Protein AF-A0A024XB87-F1 (afdb_monomer_lite)

Structure (mmCIF, N/CA/C/O backbone):
data_AF-A0A024XB87-F1
#
_entry.id   AF-A0A024XB87-F1
#
loop_
_atom_site.group_PDB
_atom_site.id
_atom_site.type_symbol
_atom_site.label_atom_id
_atom_site.label_alt_id
_atom_site.label_comp_id
_atom_site.label_asym_id
_atom_site.label_entity_id
_atom_site.label_seq_id
_atom_site.pdbx_PDB_ins_code
_atom_site.Cartn_x
_atom_site.Cartn_y
_atom_site.Cartn_z
_atom_site.occupancy
_atom_site.B_iso_or_equiv
_atom_site.auth_seq_id
_atom_site.auth_comp_id
_atom_site.auth_asym_id
_atom_site.auth_atom_id
_atom_site.pdbx_PDB_model_num
ATOM 1 N N . ILE A 1 1 ? 24.722 26.822 -53.508 1.00 50.50 1 ILE A N 1
ATOM 2 C CA . ILE A 1 1 ? 24.633 26.605 -52.036 1.00 50.50 1 ILE A CA 1
ATOM 3 C C . ILE A 1 1 ? 24.027 25.209 -51.829 1.00 50.50 1 ILE A C 1
ATOM 5 O O . ILE A 1 1 ? 23.277 24.810 -52.700 1.00 50.50 1 ILE A O 1
ATOM 9 N N . CYS A 1 2 ? 24.392 24.429 -50.802 1.00 54.72 2 CYS A N 1
ATOM 10 C CA . CYS A 1 2 ? 23.925 23.035 -50.563 1.00 54.72 2 CYS A CA 1
ATOM 11 C C . CYS A 1 2 ? 24.655 21.836 -51.228 1.00 54.72 2 CYS A C 1
ATOM 13 O O . CYS A 1 2 ? 24.043 20.817 -51.512 1.00 54.72 2 CYS A O 1
ATOM 15 N N . ARG A 1 3 ? 25.990 21.852 -51.367 1.00 55.09 3 ARG A N 1
ATOM 16 C CA . ARG A 1 3 ? 26.780 20.585 -51.438 1.00 55.09 3 ARG A CA 1
ATOM 17 C C . ARG A 1 3 ? 27.713 20.378 -50.239 1.00 55.09 3 ARG A C 1
ATOM 19 O O . ARG A 1 3 ? 27.905 19.248 -49.800 1.00 55.09 3 ARG A O 1
ATOM 26 N N . ARG A 1 4 ? 28.248 21.459 -49.656 1.00 57.03 4 ARG A N 1
ATOM 27 C CA . ARG A 1 4 ? 29.105 21.405 -48.453 1.00 57.03 4 ARG A CA 1
ATOM 28 C C . ARG A 1 4 ? 28.326 21.103 -47.164 1.00 57.03 4 ARG A C 1
ATOM 30 O O . ARG A 1 4 ? 28.778 20.255 -46.407 1.00 57.03 4 ARG A O 1
ATOM 37 N N . CYS A 1 5 ? 27.148 21.702 -46.955 1.00 58.06 5 CYS A N 1
ATOM 38 C CA . CYS A 1 5 ? 26.299 21.408 -45.787 1.00 58.06 5 CYS A CA 1
ATOM 39 C C . CYS A 1 5 ? 25.814 19.951 -45.780 1.00 58.06 5 CYS A C 1
ATOM 41 O O . CYS A 1 5 ? 25.957 19.272 -44.771 1.00 58.06 5 CYS A O 1
ATOM 43 N N . PHE A 1 6 ? 25.352 19.436 -46.927 1.00 58.38 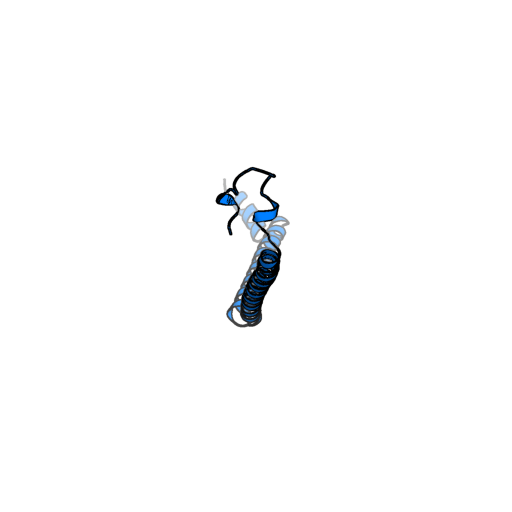6 PHE A N 1
ATOM 44 C CA . PHE A 1 6 ? 24.962 18.029 -47.066 1.00 58.38 6 PHE A CA 1
ATOM 45 C C . PHE A 1 6 ? 26.136 17.068 -46.847 1.00 58.38 6 PHE A C 1
ATOM 47 O O . PHE A 1 6 ? 25.956 16.049 -46.194 1.00 58.38 6 PHE A O 1
ATOM 54 N N . ARG A 1 7 ? 27.351 17.406 -47.309 1.00 59.38 7 ARG A N 1
ATOM 55 C CA . ARG A 1 7 ? 28.566 16.626 -47.012 1.00 59.38 7 ARG A CA 1
ATOM 56 C C . ARG A 1 7 ? 28.949 16.653 -45.528 1.00 59.38 7 ARG A C 1
ATOM 58 O O . ARG A 1 7 ? 29.367 15.623 -45.017 1.00 59.38 7 ARG A O 1
ATOM 65 N N . GLY A 1 8 ? 28.805 17.789 -44.841 1.00 60.22 8 GLY A N 1
ATOM 66 C CA . GLY A 1 8 ? 29.046 17.902 -43.396 1.00 60.22 8 GLY A CA 1
ATOM 67 C C . GLY A 1 8 ? 28.045 17.093 -42.567 1.00 60.22 8 GLY A C 1
ATOM 68 O O . GLY A 1 8 ? 28.449 16.342 -41.683 1.00 60.22 8 GLY A O 1
ATOM 69 N N . LEU A 1 9 ? 26.759 17.160 -42.927 1.00 61.59 9 LEU A N 1
ATOM 70 C CA . LEU A 1 9 ? 25.693 16.366 -42.312 1.00 61.59 9 LEU A CA 1
ATOM 71 C C . LEU A 1 9 ? 25.905 14.859 -42.551 1.00 61.59 9 LEU A C 1
ATOM 73 O O . LEU A 1 9 ? 25.876 14.076 -41.608 1.00 61.59 9 LEU A O 1
ATOM 77 N N . PHE A 1 10 ? 26.226 14.453 -43.786 1.00 60.94 10 PHE A N 1
ATOM 78 C CA . PHE A 1 10 ? 26.561 13.059 -44.111 1.00 60.94 10 PHE A CA 1
ATOM 79 C C . PHE A 1 10 ? 27.798 12.561 -43.360 1.00 60.94 10 PHE A C 1
ATOM 81 O O . PHE A 1 10 ? 27.821 11.417 -42.917 1.00 60.94 10 PHE A O 1
ATOM 88 N N . LYS A 1 11 ? 28.823 13.406 -43.185 1.00 60.47 11 LYS A N 1
ATOM 89 C CA . LYS A 1 11 ? 30.025 13.050 -42.418 1.00 60.47 11 LYS A CA 1
ATOM 90 C C . LYS A 1 11 ? 29.729 12.928 -40.919 1.00 60.47 11 LYS A C 1
ATOM 92 O O . LYS A 1 11 ? 30.360 12.114 -40.266 1.00 60.47 11 LYS A O 1
ATOM 97 N N . SER A 1 12 ? 28.747 13.675 -40.409 1.00 62.09 12 SER A N 1
ATOM 98 C CA . SER A 1 12 ? 28.260 13.582 -39.027 1.00 62.09 12 SER A CA 1
ATOM 99 C C . SER A 1 12 ? 27.328 12.389 -38.768 1.00 62.09 12 SER A C 1
ATOM 101 O O . SER A 1 12 ? 27.190 11.978 -37.622 1.00 62.09 12 SER A O 1
ATOM 103 N N . ILE A 1 13 ? 26.656 11.868 -39.800 1.00 67.44 13 ILE A N 1
ATOM 104 C CA . ILE A 1 13 ? 25.705 10.743 -39.700 1.00 67.44 13 ILE A CA 1
ATOM 105 C C . ILE A 1 13 ? 26.352 9.405 -40.090 1.00 67.44 13 ILE A C 1
ATOM 107 O O . ILE A 1 13 ? 25.907 8.361 -39.635 1.00 67.44 13 ILE A O 1
ATOM 111 N N . LYS A 1 14 ? 27.386 9.410 -40.940 1.00 66.38 14 LYS A N 1
ATOM 112 C CA . LYS A 1 14 ? 27.982 8.184 -41.502 1.00 66.38 14 LYS A CA 1
ATOM 113 C C . LYS A 1 14 ? 29.509 8.114 -41.387 1.00 66.38 14 LYS A C 1
ATOM 115 O O . LYS A 1 14 ? 30.085 7.067 -41.661 1.00 66.38 14 LYS A O 1
ATOM 120 N N . GLY A 1 15 ? 30.178 9.209 -41.023 1.00 73.19 15 GLY A N 1
ATOM 121 C CA . GLY A 1 15 ? 31.627 9.244 -40.808 1.00 73.19 15 GLY A CA 1
ATOM 122 C C . GLY A 1 15 ? 31.992 9.169 -39.320 1.00 73.19 15 GLY A C 1
ATOM 123 O O . GLY A 1 15 ? 31.188 9.569 -38.481 1.00 73.19 15 GLY A O 1
ATOM 124 N N . PRO A 1 16 ? 33.203 8.697 -38.968 1.00 74.31 16 PRO A N 1
ATOM 125 C CA . PRO A 1 16 ? 33.678 8.736 -37.589 1.00 74.31 16 PRO A CA 1
ATOM 126 C C . PRO A 1 16 ? 33.924 10.194 -37.173 1.00 74.31 16 PRO A C 1
ATOM 128 O O . PRO A 1 16 ? 34.918 10.813 -37.556 1.00 74.31 16 PRO A O 1
ATOM 131 N N . SER A 1 17 ? 32.985 10.762 -36.417 1.00 79.56 17 SER A N 1
ATOM 132 C CA . SER A 1 17 ? 33.057 12.107 -35.841 1.00 79.56 17 SER A CA 1
ATOM 133 C C . SER A 1 17 ? 32.549 12.103 -34.399 1.00 79.56 17 SER A C 1
ATOM 135 O O . SER A 1 17 ? 31.760 11.244 -34.009 1.00 79.56 17 SER A O 1
ATOM 137 N N . ILE A 1 18 ? 32.953 13.102 -33.608 1.00 81.44 18 ILE A N 1
ATOM 138 C CA . ILE A 1 18 ? 32.494 13.275 -32.216 1.00 81.44 18 ILE A CA 1
ATOM 139 C C . ILE A 1 18 ? 30.958 13.330 -32.152 1.00 81.44 18 ILE A C 1
ATOM 141 O O . ILE A 1 18 ? 30.339 12.715 -31.288 1.00 81.44 18 ILE A O 1
ATOM 145 N N . THR A 1 19 ? 30.331 14.004 -33.117 1.00 82.31 19 THR A N 1
ATOM 146 C CA . THR A 1 19 ? 28.872 14.107 -33.234 1.00 82.31 19 THR A CA 1
ATOM 147 C C . THR A 1 19 ? 28.191 12.764 -33.519 1.00 82.31 19 THR A C 1
ATOM 149 O O . THR A 1 19 ? 27.122 12.509 -32.970 1.00 82.31 19 THR A O 1
ATOM 152 N N . HIS A 1 20 ? 28.812 11.882 -34.310 1.00 81.19 20 HIS A N 1
ATOM 153 C CA . HIS A 1 20 ? 28.308 10.530 -34.555 1.00 81.19 20 HIS A CA 1
ATOM 154 C C . HIS A 1 20 ? 28.345 9.678 -33.278 1.00 81.19 20 HIS A C 1
ATOM 156 O O . HIS A 1 20 ? 27.387 8.968 -32.986 1.00 81.19 20 HIS A O 1
ATOM 162 N N . SER A 1 21 ? 29.407 9.793 -32.472 1.00 86.31 21 SER A N 1
ATOM 163 C CA . SER A 1 21 ? 29.515 9.092 -31.184 1.00 86.31 21 SER A CA 1
ATOM 164 C C . SER A 1 21 ? 28.475 9.566 -30.166 1.00 86.31 21 SER A C 1
ATOM 166 O O . SER A 1 21 ? 27.895 8.743 -29.462 1.00 86.31 21 SER A O 1
ATOM 168 N N . VAL A 1 22 ? 28.189 10.873 -30.110 1.00 88.69 22 VAL A N 1
ATOM 169 C CA . VAL A 1 22 ? 27.130 11.422 -29.242 1.00 88.69 22 VAL A CA 1
ATOM 170 C C . VAL A 1 22 ? 25.753 10.904 -29.667 1.00 88.69 22 VAL A C 1
ATOM 172 O O . VAL A 1 22 ? 24.993 10.433 -28.824 1.00 88.69 22 VAL A O 1
ATOM 175 N N . LEU A 1 23 ? 25.444 10.918 -30.968 1.00 87.50 23 LEU A N 1
ATOM 176 C CA . LEU A 1 23 ? 24.187 10.368 -31.489 1.00 87.50 23 LEU A CA 1
ATOM 177 C C . LEU A 1 23 ? 24.068 8.862 -31.232 1.00 87.50 23 LEU A C 1
ATOM 179 O O . LEU A 1 23 ? 23.007 8.395 -30.827 1.00 87.50 23 LEU A O 1
ATOM 183 N N . PHE A 1 24 ? 25.154 8.107 -31.405 1.00 89.06 24 PHE A N 1
ATOM 184 C CA . PHE A 1 24 ? 25.182 6.682 -31.088 1.00 89.06 24 PHE A CA 1
ATOM 185 C C . PHE A 1 24 ? 24.945 6.425 -29.595 1.00 89.06 24 PHE A C 1
ATOM 187 O O . PHE A 1 24 ? 24.193 5.519 -29.251 1.00 89.06 24 PHE A O 1
ATOM 194 N N . GLY A 1 25 ? 25.508 7.252 -28.708 1.00 90.94 25 GLY A N 1
ATOM 195 C CA . GLY A 1 25 ? 25.246 7.188 -27.269 1.00 90.94 25 GLY A CA 1
ATOM 196 C C . GLY A 1 25 ? 23.778 7.448 -26.919 1.00 90.94 25 GLY A C 1
ATOM 197 O O . GLY A 1 25 ? 23.192 6.701 -26.137 1.00 90.94 25 GLY A O 1
ATOM 198 N N . ILE A 1 26 ? 23.155 8.449 -27.549 1.00 93.25 26 ILE A N 1
ATOM 199 C CA . ILE A 1 26 ? 21.725 8.749 -27.369 1.00 93.25 26 ILE A CA 1
ATOM 200 C C . ILE A 1 26 ? 20.862 7.576 -27.856 1.00 93.25 26 ILE A C 1
ATOM 202 O O . ILE A 1 26 ? 20.001 7.098 -27.119 1.00 93.25 26 ILE A O 1
ATOM 206 N N . CYS A 1 27 ? 21.115 7.0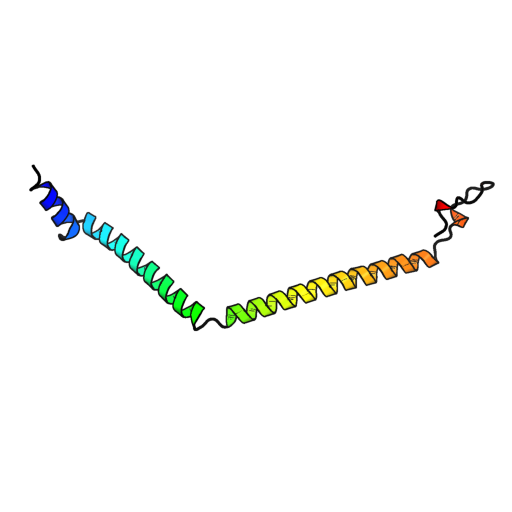69 -29.065 1.00 92.75 27 CYS A N 1
ATOM 207 C CA . CYS A 1 27 ? 20.393 5.920 -29.609 1.00 92.75 27 CYS A CA 1
ATOM 208 C C . CYS A 1 27 ? 20.597 4.661 -28.757 1.00 92.75 27 CYS A C 1
ATOM 210 O O . CYS A 1 27 ? 19.640 3.936 -28.500 1.00 92.75 2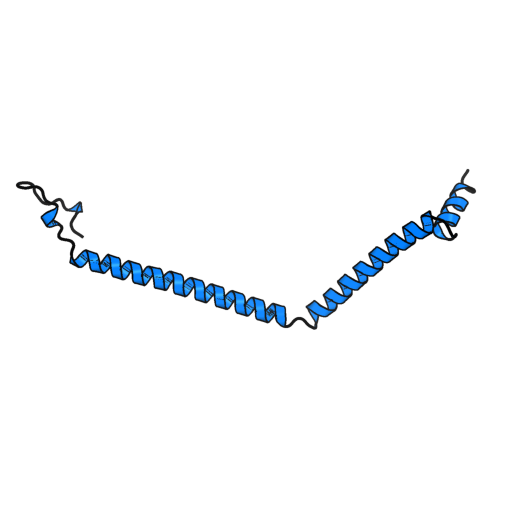7 CYS A O 1
ATOM 212 N N . GLY A 1 28 ? 21.816 4.425 -28.268 1.00 95.06 28 GLY A N 1
ATOM 213 C CA . GLY A 1 28 ? 22.123 3.332 -27.350 1.00 95.06 28 GLY A CA 1
ATOM 214 C C . GLY A 1 28 ? 21.323 3.432 -26.053 1.00 95.06 28 GLY A C 1
ATOM 215 O O . GLY A 1 28 ? 20.730 2.444 -25.627 1.00 95.06 28 GLY A O 1
ATOM 216 N N . GLY A 1 29 ? 21.221 4.631 -25.472 1.00 94.75 29 GLY A N 1
ATOM 217 C CA . GLY A 1 29 ? 20.381 4.884 -24.301 1.00 94.75 29 GLY A CA 1
ATOM 218 C C . GLY A 1 29 ? 18.901 4.595 -24.562 1.00 94.75 29 GLY A C 1
ATOM 219 O O . GLY A 1 29 ? 18.259 3.904 -23.772 1.00 94.75 29 GLY A O 1
ATOM 220 N N . LEU A 1 30 ? 18.367 5.054 -25.697 1.00 96.62 30 LEU A N 1
ATOM 221 C CA . LEU A 1 30 ? 16.975 4.801 -26.084 1.00 96.62 30 LEU A CA 1
ATOM 222 C C . LEU A 1 30 ? 16.690 3.309 -26.289 1.00 96.62 30 LEU A C 1
ATOM 224 O O . LEU A 1 30 ? 15.676 2.811 -25.805 1.00 96.62 30 LEU A O 1
ATOM 228 N N . VAL A 1 31 ? 17.586 2.579 -26.956 1.00 97.19 31 VAL A N 1
ATOM 229 C CA . VAL A 1 31 ? 17.448 1.128 -27.164 1.00 97.19 31 VAL A CA 1
ATOM 230 C C . VAL A 1 31 ? 17.570 0.366 -25.843 1.00 97.19 31 VAL A C 1
ATOM 232 O O . VAL A 1 31 ? 16.808 -0.572 -25.597 1.00 97.19 31 VAL A O 1
ATOM 235 N N . TYR A 1 32 ? 18.475 0.783 -24.957 1.00 97.25 32 TYR A N 1
ATOM 236 C CA . TYR A 1 32 ? 18.641 0.165 -23.644 1.00 97.25 32 TYR A CA 1
ATOM 237 C C . TYR A 1 32 ? 17.376 0.317 -22.793 1.00 97.25 32 TYR A C 1
ATOM 239 O O . TYR A 1 32 ? 16.806 -0.680 -22.352 1.00 97.25 32 TYR A O 1
ATOM 247 N N . TYR A 1 33 ? 16.869 1.541 -22.629 1.00 97.00 33 TYR A N 1
ATOM 248 C CA . TYR A 1 33 ? 15.630 1.749 -21.880 1.00 97.00 33 TYR A CA 1
ATOM 249 C C . TYR A 1 33 ? 14.426 1.114 -22.582 1.00 97.00 33 TYR A C 1
ATOM 251 O O . TYR A 1 33 ? 13.590 0.511 -21.915 1.00 97.00 33 TYR A O 1
ATOM 259 N N . GLY A 1 34 ? 14.360 1.161 -23.916 1.00 97.06 34 GLY A N 1
ATOM 260 C CA . GLY A 1 34 ? 13.314 0.492 -24.689 1.00 97.06 34 GLY A CA 1
ATOM 261 C C . GLY A 1 34 ? 13.261 -1.015 -24.426 1.00 97.06 34 GLY A C 1
ATOM 262 O O . GLY A 1 34 ? 12.196 -1.555 -24.127 1.00 97.06 34 GLY A O 1
ATOM 263 N N . SER A 1 35 ? 14.413 -1.690 -24.451 1.00 96.62 35 SER A N 1
ATOM 264 C CA . SER A 1 35 ? 14.492 -3.124 -24.147 1.00 96.62 35 SER A CA 1
ATOM 265 C C . SER A 1 35 ? 14.203 -3.431 -22.673 1.00 96.62 35 SER A C 1
ATOM 267 O O . SER A 1 35 ? 13.534 -4.422 -22.383 1.00 96.62 35 SER A O 1
ATOM 269 N N . TYR A 1 36 ? 14.599 -2.555 -21.743 1.00 97.50 36 TYR A N 1
ATOM 270 C CA . TYR A 1 36 ? 14.229 -2.667 -20.330 1.00 97.50 36 TYR A CA 1
ATOM 271 C C . TYR A 1 36 ? 12.710 -2.591 -20.116 1.00 97.50 36 TYR A C 1
ATOM 273 O O . TYR A 1 36 ? 12.140 -3.445 -19.433 1.00 97.50 36 TYR A O 1
ATOM 281 N N . TYR A 1 37 ? 12.029 -1.613 -20.721 1.00 97.00 37 TYR A N 1
ATOM 282 C CA . TYR A 1 37 ? 10.568 -1.509 -20.646 1.00 97.00 37 TYR A CA 1
ATOM 283 C C . TYR A 1 37 ? 9.880 -2.717 -21.282 1.00 97.00 37 TYR A C 1
ATOM 285 O O . TYR A 1 37 ? 8.909 -3.223 -20.723 1.00 97.00 37 TYR A O 1
ATOM 293 N N . PHE A 1 38 ? 10.408 -3.227 -22.395 1.00 97.19 38 PHE A N 1
ATOM 294 C CA . PHE A 1 38 ? 9.892 -4.440 -23.024 1.00 97.19 38 PHE A CA 1
ATOM 295 C C . PHE A 1 38 ? 10.054 -5.678 -22.126 1.00 97.19 38 PHE A C 1
ATOM 297 O O . PHE A 1 38 ? 9.108 -6.443 -21.944 1.00 97.19 38 PHE A O 1
ATOM 304 N N . TYR A 1 39 ? 11.212 -5.841 -21.480 1.00 97.06 39 TYR A N 1
ATOM 305 C CA . TYR A 1 39 ? 11.419 -6.887 -20.477 1.00 97.06 39 TYR A CA 1
ATOM 306 C C . TYR A 1 39 ? 10.428 -6.758 -19.311 1.00 97.06 39 TYR A C 1
ATOM 308 O O . TYR A 1 39 ? 9.810 -7.743 -18.905 1.00 97.06 39 TYR A O 1
ATOM 316 N N . ARG A 1 40 ? 10.230 -5.540 -18.789 1.00 96.12 40 ARG A N 1
ATOM 317 C CA . ARG A 1 40 ? 9.261 -5.279 -17.715 1.00 96.12 40 ARG A CA 1
ATOM 318 C C . ARG A 1 40 ? 7.837 -5.605 -18.142 1.00 96.12 40 ARG A C 1
ATOM 320 O O . ARG A 1 40 ? 7.115 -6.192 -17.344 1.00 96.12 40 ARG A O 1
ATOM 327 N N . PHE A 1 41 ? 7.457 -5.268 -19.371 1.00 96.19 41 PHE A N 1
ATOM 328 C CA . PHE A 1 41 ? 6.164 -5.630 -19.938 1.00 96.19 41 PHE A CA 1
ATOM 329 C C . PHE A 1 41 ? 5.970 -7.150 -19.910 1.00 96.19 41 PHE A C 1
ATOM 331 O O . PHE A 1 41 ? 5.029 -7.627 -19.286 1.00 96.19 41 PHE A O 1
ATOM 338 N N . LEU A 1 42 ? 6.917 -7.922 -20.452 1.00 96.44 42 LEU A N 1
ATOM 339 C CA . LEU A 1 42 ? 6.837 -9.386 -20.428 1.00 96.44 42 LEU A CA 1
ATOM 340 C C . LEU A 1 42 ? 6.785 -9.953 -19.000 1.00 96.44 42 LEU A C 1
ATOM 342 O O . LEU A 1 42 ? 5.970 -10.833 -18.720 1.00 96.44 42 LEU A O 1
ATOM 346 N N . LYS A 1 43 ? 7.612 -9.434 -18.080 1.00 95.56 43 LYS A N 1
ATOM 347 C CA . LYS A 1 43 ? 7.615 -9.874 -16.677 1.00 95.56 43 LYS A CA 1
ATOM 348 C C . LYS A 1 43 ? 6.271 -9.621 -16.006 1.00 95.56 43 LYS A C 1
ATOM 350 O O . LYS A 1 43 ? 5.785 -10.498 -15.303 1.00 95.56 43 LYS A O 1
ATOM 355 N N . ILE A 1 44 ? 5.700 -8.430 -16.176 1.00 94.88 44 ILE A N 1
ATOM 356 C CA . ILE A 1 44 ? 4.454 -8.042 -15.503 1.00 94.88 44 ILE A CA 1
ATOM 357 C C . ILE A 1 44 ? 3.271 -8.810 -16.095 1.00 94.88 44 ILE A C 1
ATOM 359 O O . ILE A 1 44 ? 2.440 -9.316 -15.350 1.00 94.88 44 ILE A O 1
ATOM 363 N N . THR A 1 45 ? 3.210 -8.938 -17.420 1.00 94.25 45 THR A N 1
ATOM 364 C CA . THR A 1 45 ? 2.081 -9.583 -18.096 1.00 94.25 45 THR A CA 1
ATOM 365 C C . THR A 1 45 ? 2.038 -11.093 -17.865 1.00 94.25 45 THR A C 1
ATOM 367 O O . THR A 1 45 ? 0.951 -11.636 -17.693 1.00 94.25 45 THR A O 1
ATOM 370 N N . TYR A 1 46 ? 3.189 -11.775 -17.845 1.00 93.31 46 TYR A N 1
ATOM 371 C CA . TYR A 1 46 ? 3.220 -13.245 -17.826 1.00 93.31 46 TYR A CA 1
ATOM 372 C C . TYR A 1 46 ? 3.785 -13.859 -16.541 1.00 93.31 46 TYR A C 1
ATOM 374 O O . TYR A 1 46 ? 3.472 -15.006 -16.232 1.00 93.31 46 TYR A O 1
ATOM 382 N N . PHE A 1 47 ? 4.601 -13.128 -15.778 1.00 93.19 47 PHE A N 1
ATOM 383 C CA . PHE A 1 47 ? 5.382 -13.684 -14.665 1.00 93.19 47 PHE A CA 1
ATOM 384 C C . PHE A 1 47 ? 5.216 -12.893 -13.357 1.00 93.19 47 PHE A C 1
ATOM 386 O O . PHE A 1 47 ? 6.151 -12.810 -12.556 1.00 93.19 47 PHE A O 1
ATOM 393 N N . ASP A 1 48 ? 4.044 -12.294 -13.118 1.00 89.69 48 ASP A N 1
ATOM 394 C CA . ASP A 1 48 ? 3.790 -11.493 -11.914 1.00 89.69 48 ASP A CA 1
ATOM 395 C C . ASP A 1 48 ? 2.640 -12.014 -11.050 1.00 89.69 48 ASP A C 1
ATOM 397 O O . ASP A 1 48 ? 1.524 -11.501 -11.050 1.00 89.69 48 ASP A O 1
ATOM 401 N N . THR A 1 49 ? 2.934 -13.039 -10.254 1.00 92.81 49 THR A N 1
ATOM 402 C CA . THR A 1 49 ? 2.013 -13.547 -9.227 1.00 92.81 49 THR A CA 1
ATOM 403 C C . THR A 1 49 ? 2.054 -12.721 -7.939 1.00 92.81 49 THR A C 1
ATOM 405 O O . THR A 1 49 ? 1.077 -12.688 -7.188 1.00 92.81 49 THR A O 1
ATOM 408 N N . GLN A 1 50 ? 3.166 -12.022 -7.693 1.00 93.00 50 GLN A N 1
ATOM 409 C CA . GLN A 1 50 ? 3.393 -11.256 -6.468 1.00 93.00 50 GLN A CA 1
ATOM 410 C C . GLN A 1 50 ? 2.475 -10.040 -6.363 1.00 93.00 50 GLN A C 1
ATOM 412 O O . GLN A 1 50 ? 2.034 -9.689 -5.268 1.00 93.00 50 GLN A O 1
ATOM 417 N N . HIS A 1 51 ? 2.161 -9.400 -7.491 1.00 91.88 51 HIS A N 1
ATOM 418 C CA . HIS A 1 51 ? 1.245 -8.264 -7.505 1.00 91.88 51 HIS A CA 1
ATOM 419 C C . HIS A 1 51 ? -0.123 -8.640 -6.914 1.00 91.88 51 HIS A C 1
ATOM 421 O O . HIS A 1 51 ? -0.577 -8.038 -5.940 1.00 91.88 51 HIS A O 1
ATOM 427 N N . VAL A 1 52 ? -0.736 -9.708 -7.431 1.00 93.25 52 VAL A N 1
ATOM 428 C CA . VAL A 1 52 ? -2.060 -10.174 -6.992 1.00 93.25 52 VAL A CA 1
ATOM 429 C C . VAL A 1 52 ? -2.038 -10.642 -5.534 1.00 93.25 52 VAL A C 1
ATOM 431 O O . VAL A 1 52 ? -2.958 -10.330 -4.769 1.00 93.25 52 VAL A O 1
ATOM 434 N N . SER A 1 53 ? -0.985 -11.353 -5.109 1.00 95.19 53 SER A N 1
ATOM 435 C CA . SER A 1 53 ? -0.867 -11.797 -3.714 1.00 95.19 53 SER A CA 1
ATOM 436 C C . SER A 1 53 ? -0.763 -10.618 -2.747 1.00 95.19 53 SER A C 1
ATOM 438 O O . SER A 1 53 ? -1.421 -10.616 -1.704 1.00 95.19 53 SER A O 1
ATOM 440 N N . ASN A 1 54 ? 0.010 -9.592 -3.106 1.00 96.50 54 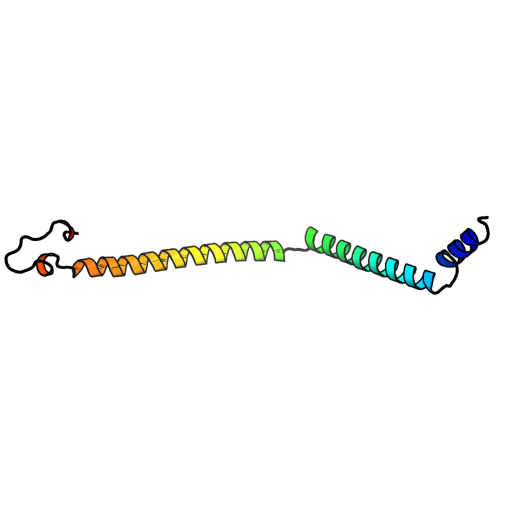ASN A N 1
ATOM 441 C CA . ASN A 1 54 ? 0.201 -8.410 -2.271 1.00 96.50 54 ASN A CA 1
ATOM 442 C C . ASN A 1 54 ? -1.074 -7.568 -2.182 1.00 96.50 54 ASN A C 1
ATOM 444 O O . ASN A 1 54 ? -1.441 -7.133 -1.092 1.00 96.50 54 ASN A O 1
ATOM 448 N N . GLU A 1 55 ? -1.803 -7.390 -3.284 1.00 95.12 55 GLU A N 1
ATOM 449 C CA . GLU A 1 55 ? -3.085 -6.677 -3.278 1.00 95.12 55 GLU A CA 1
ATOM 450 C C . GLU A 1 55 ? -4.164 -7.403 -2.472 1.00 95.12 55 GLU A C 1
ATOM 452 O O . GLU A 1 55 ? -4.958 -6.776 -1.765 1.00 95.12 55 GLU A O 1
ATOM 457 N N . SER A 1 56 ? -4.214 -8.734 -2.558 1.00 96.50 56 SER A N 1
ATOM 458 C CA . SER A 1 56 ? -5.106 -9.535 -1.716 1.00 96.50 56 SER A CA 1
ATOM 459 C C . SER A 1 56 ? -4.748 -9.375 -0.236 1.00 96.50 56 SER A C 1
ATOM 461 O O . SER A 1 56 ? -5.614 -9.069 0.590 1.00 96.50 56 SER A O 1
ATOM 463 N N . ARG A 1 57 ? -3.454 -9.477 0.098 1.00 97.50 57 ARG A N 1
ATOM 464 C CA . ARG A 1 57 ? -2.965 -9.307 1.469 1.00 97.50 57 ARG A CA 1
ATOM 465 C C . ARG A 1 57 ? -3.262 -7.913 2.010 1.00 97.50 57 ARG A C 1
ATOM 467 O O . ARG A 1 57 ? -3.715 -7.799 3.144 1.00 97.50 57 ARG A O 1
ATOM 474 N N . ARG A 1 58 ? -3.070 -6.865 1.209 1.00 97.81 58 ARG A N 1
ATOM 475 C CA . ARG A 1 58 ? -3.375 -5.487 1.601 1.00 97.81 58 ARG A CA 1
ATOM 476 C C . ARG A 1 58 ? -4.856 -5.316 1.948 1.0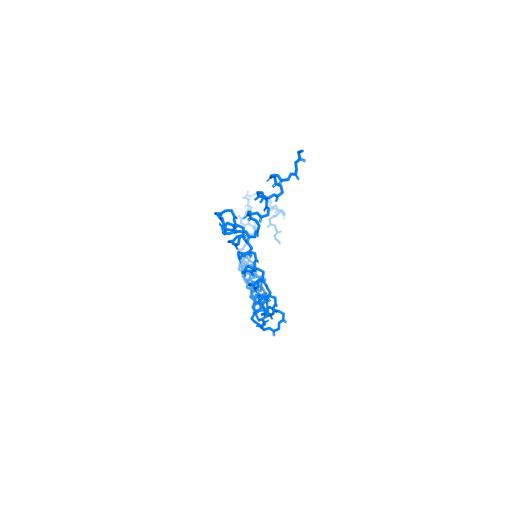0 97.81 58 ARG A C 1
ATOM 478 O O . ARG A 1 58 ? -5.163 -4.844 3.036 1.00 97.81 58 ARG A O 1
ATOM 485 N N . ARG A 1 59 ? -5.765 -5.782 1.084 1.00 97.62 59 ARG A N 1
ATOM 486 C CA . ARG A 1 59 ? -7.218 -5.725 1.338 1.00 97.62 59 ARG A CA 1
ATOM 487 C C . ARG A 1 59 ? -7.632 -6.509 2.584 1.00 97.62 59 ARG A C 1
ATOM 489 O O . ARG A 1 59 ? -8.563 -6.115 3.279 1.00 97.62 59 ARG A O 1
ATOM 496 N N . TYR A 1 60 ? -6.964 -7.627 2.867 1.00 98.19 60 TYR A N 1
ATOM 497 C CA . TYR A 1 60 ? -7.181 -8.375 4.105 1.00 98.19 60 TYR A CA 1
ATOM 498 C C . TYR A 1 60 ? -6.789 -7.547 5.337 1.00 98.19 60 TYR A C 1
ATOM 500 O O . TYR A 1 60 ? -7.572 -7.447 6.278 1.00 98.19 60 TYR A O 1
ATOM 508 N N . MET A 1 61 ? -5.613 -6.913 5.311 1.00 98.06 61 MET A N 1
ATOM 509 C CA . MET A 1 61 ? -5.135 -6.080 6.421 1.00 98.06 61 MET A CA 1
ATOM 510 C C . MET A 1 61 ? -6.026 -4.853 6.641 1.00 98.06 61 MET A C 1
ATOM 512 O O . MET A 1 61 ? -6.305 -4.505 7.783 1.00 98.06 61 MET A O 1
ATOM 516 N N . GLU A 1 62 ? -6.528 -4.235 5.569 1.00 98.25 62 GLU A N 1
ATOM 517 C CA . GLU A 1 62 ? -7.470 -3.111 5.658 1.00 98.25 62 GLU A CA 1
ATOM 518 C C . GLU A 1 62 ? -8.769 -3.519 6.370 1.00 98.25 62 GLU A C 1
ATOM 520 O O . GLU A 1 62 ? -9.208 -2.832 7.290 1.00 98.25 62 GLU A O 1
ATOM 525 N N . LYS A 1 63 ? -9.348 -4.678 6.031 1.00 98.00 63 LYS A N 1
ATOM 526 C CA . LYS A 1 63 ? -10.538 -5.204 6.727 1.00 98.00 63 LYS A CA 1
ATOM 527 C C . LYS A 1 63 ? -10.257 -5.520 8.191 1.00 98.00 63 LYS A C 1
ATOM 529 O O . LYS A 1 63 ? -11.076 -5.219 9.051 1.00 98.00 63 LYS A O 1
ATOM 534 N N . GLN A 1 64 ? -9.103 -6.122 8.467 1.00 97.88 64 GLN A N 1
ATOM 535 C CA . GLN A 1 64 ? -8.695 -6.441 9.830 1.00 97.88 64 GLN A CA 1
ATOM 536 C C . GLN A 1 64 ? -8.543 -5.169 10.676 1.00 97.88 64 GLN A C 1
ATOM 538 O O . GLN A 1 64 ? -8.990 -5.138 11.819 1.00 97.88 64 GLN A O 1
ATOM 543 N N . MET A 1 65 ? -7.961 -4.110 10.110 1.00 97.75 65 MET A N 1
ATOM 544 C CA . MET A 1 65 ? -7.822 -2.815 10.772 1.00 97.75 65 MET A CA 1
ATOM 545 C C . MET A 1 65 ? -9.184 -2.202 11.116 1.00 97.75 65 MET A C 1
ATOM 547 O O . MET A 1 65 ? -9.379 -1.790 12.256 1.00 97.75 65 MET A O 1
ATOM 551 N N . LEU A 1 66 ? -10.120 -2.175 10.160 1.00 97.62 66 LEU A N 1
ATOM 552 C CA . LEU A 1 66 ? -11.473 -1.652 10.382 1.00 97.62 66 LEU A CA 1
ATOM 553 C C . LEU A 1 66 ? -12.199 -2.434 11.483 1.00 97.62 66 LEU A C 1
ATOM 555 O O . LEU A 1 66 ? -12.716 -1.837 12.418 1.00 97.62 66 LEU A O 1
ATOM 559 N N . PHE A 1 67 ? -12.131 -3.767 11.441 1.00 98.25 67 PHE A N 1
ATOM 560 C CA . PHE A 1 67 ? -12.739 -4.615 12.465 1.00 98.25 67 PHE A CA 1
ATOM 561 C C . PHE A 1 67 ? -12.217 -4.311 13.877 1.00 98.25 67 PHE A C 1
ATOM 563 O O . PHE A 1 67 ? -13.001 -4.180 14.812 1.00 98.25 67 PHE A O 1
ATOM 570 N N . TYR A 1 68 ? -10.897 -4.189 14.053 1.00 97.88 68 TYR A N 1
ATOM 571 C CA . TYR A 1 68 ? -10.333 -3.879 15.372 1.00 97.88 68 TYR A CA 1
ATOM 572 C C . TYR A 1 68 ? -10.639 -2.459 15.834 1.00 97.88 68 TYR A C 1
ATOM 574 O O . TYR A 1 68 ? -10.736 -2.220 17.037 1.00 97.88 68 TYR A O 1
ATOM 582 N N . ASN A 1 69 ? -10.780 -1.528 14.897 1.00 97.44 69 ASN A N 1
ATOM 583 C CA . ASN A 1 69 ? -11.166 -0.164 15.197 1.00 97.44 69 ASN A CA 1
ATOM 584 C C . ASN A 1 69 ? -12.605 -0.115 15.739 1.00 97.44 69 ASN A C 1
ATOM 586 O O . ASN A 1 69 ? -12.803 0.372 16.851 1.00 97.44 69 ASN A O 1
ATOM 590 N N . ASP A 1 70 ? -13.558 -0.734 15.039 1.00 97.62 70 ASP A N 1
ATOM 591 C CA . ASP A 1 70 ? -14.957 -0.841 15.478 1.00 97.62 70 ASP A CA 1
ATOM 592 C C . ASP A 1 70 ? -15.074 -1.594 16.808 1.00 97.62 70 ASP A C 1
ATOM 594 O O . ASP A 1 70 ? -15.724 -1.132 17.744 1.00 97.62 70 ASP A O 1
ATOM 598 N N . PHE A 1 71 ? -14.360 -2.714 16.947 1.00 97.25 71 PHE A N 1
ATOM 599 C CA . PHE A 1 71 ? -14.328 -3.479 18.192 1.00 97.25 71 PHE A CA 1
ATOM 600 C C . PHE A 1 71 ? -13.794 -2.653 19.374 1.00 97.25 71 PHE A C 1
ATOM 602 O O . PHE A 1 71 ? -14.324 -2.729 20.486 1.00 97.25 71 PHE A O 1
ATOM 609 N N . GLY A 1 72 ? -12.749 -1.851 19.145 1.00 97.06 72 GLY A N 1
ATOM 610 C CA . GLY A 1 72 ? -12.203 -0.938 20.145 1.00 97.06 72 GLY A CA 1
ATOM 611 C C . GLY A 1 72 ? -13.212 0.133 20.562 1.00 97.06 72 GLY A C 1
ATOM 612 O O . GLY A 1 72 ? -13.378 0.388 21.760 1.00 97.06 72 GLY A O 1
ATOM 613 N N . TYR A 1 73 ? -13.935 0.709 19.597 1.00 96.44 73 TYR A N 1
ATOM 614 C CA . TYR A 1 73 ? -15.010 1.661 19.871 1.00 96.44 73 TYR A CA 1
ATOM 615 C C . TYR A 1 73 ? -16.140 1.023 20.678 1.00 96.44 73 TYR A C 1
ATOM 617 O O . TYR A 1 73 ? -16.490 1.556 21.731 1.00 96.44 73 TYR A O 1
ATOM 625 N N . ASP A 1 74 ? -16.635 -0.147 20.280 1.00 96.50 74 ASP A N 1
ATOM 626 C CA . ASP A 1 74 ? -17.690 -0.866 21.000 1.00 96.50 74 ASP A CA 1
ATOM 627 C C . ASP A 1 74 ? -17.303 -1.175 22.447 1.00 96.50 74 ASP A C 1
ATOM 629 O O . ASP A 1 74 ? -18.111 -1.030 23.371 1.00 96.50 74 ASP A O 1
ATOM 633 N N . LEU A 1 75 ? -16.054 -1.589 22.671 1.00 96.62 75 LEU A N 1
ATOM 634 C CA . LEU A 1 75 ? -15.546 -1.857 24.011 1.00 96.62 75 LEU A CA 1
ATOM 635 C C . LEU A 1 75 ? -15.519 -0.579 24.862 1.00 96.62 75 LEU A C 1
ATOM 637 O O . LEU A 1 75 ? -15.965 -0.592 26.011 1.00 96.62 75 LEU A O 1
ATOM 641 N N . SER A 1 76 ? -15.045 0.531 24.291 1.00 95.31 76 SER A N 1
ATOM 642 C CA . SER A 1 76 ? -15.016 1.829 24.976 1.00 95.31 76 SER A CA 1
ATOM 643 C C . SER A 1 76 ? -16.420 2.364 25.284 1.00 95.31 76 SER A C 1
ATOM 645 O O . SER A 1 76 ? -16.663 2.862 26.383 1.00 95.31 76 SER A O 1
ATOM 647 N N . MET A 1 77 ? -17.380 2.182 24.372 1.00 94.94 77 MET A N 1
ATOM 648 C CA . MET A 1 77 ? -18.772 2.585 24.577 1.00 94.94 77 MET A CA 1
ATOM 649 C C . MET A 1 77 ? -19.436 1.766 25.680 1.00 94.94 77 MET A C 1
ATOM 651 O O . MET A 1 77 ? -20.134 2.326 26.521 1.00 94.94 77 MET A O 1
ATOM 655 N N . LYS A 1 78 ? -19.173 0.455 25.746 1.00 95.00 78 LYS A N 1
ATOM 656 C CA . LYS A 1 78 ? -19.651 -0.392 26.852 1.00 95.00 78 LYS A CA 1
ATOM 657 C C . LYS A 1 78 ? -19.088 0.057 28.197 1.00 95.00 78 LYS A C 1
ATOM 659 O O . LYS A 1 78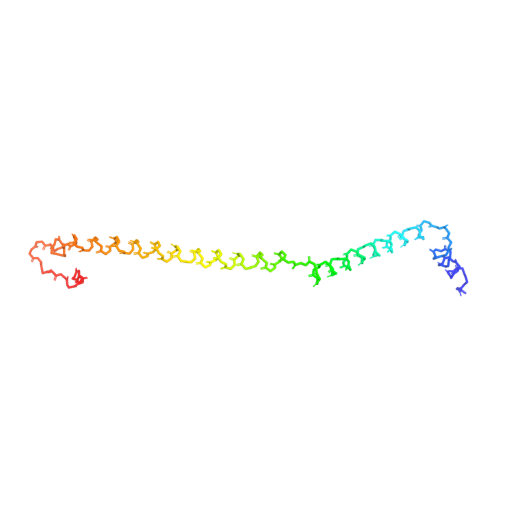 ? -19.817 0.052 29.188 1.00 95.00 78 LYS A O 1
ATOM 664 N N . TYR A 1 79 ? -17.819 0.462 28.235 1.00 94.69 79 TYR A N 1
ATOM 665 C CA . TYR A 1 79 ? -17.214 1.016 29.444 1.00 94.69 79 TYR A CA 1
ATOM 666 C C . TYR A 1 79 ? -17.917 2.308 29.888 1.00 94.69 79 TYR A C 1
ATOM 668 O O . TYR A 1 79 ? -18.318 2.409 31.047 1.00 94.69 79 TYR A O 1
ATOM 676 N N . ILE A 1 80 ? -18.155 3.249 28.967 1.00 93.31 80 ILE A N 1
ATOM 677 C CA . ILE A 1 80 ? -18.887 4.492 29.261 1.00 93.31 80 ILE A CA 1
ATOM 678 C C . ILE A 1 80 ? -20.329 4.195 29.693 1.00 93.31 80 ILE A C 1
ATOM 680 O O . ILE A 1 80 ? -20.789 4.729 30.697 1.00 93.31 80 ILE A O 1
ATOM 684 N N . GLY A 1 81 ? -21.026 3.286 29.010 1.00 91.94 81 GLY A N 1
ATOM 685 C CA . GLY A 1 81 ? -22.377 2.870 29.390 1.00 91.94 81 GLY A CA 1
ATOM 686 C C . GLY A 1 81 ? -22.439 2.236 30.783 1.00 91.94 81 GLY A C 1
ATOM 687 O O . GLY A 1 81 ? -23.428 2.392 31.496 1.00 91.94 81 GLY A O 1
ATOM 688 N N . ASN A 1 82 ? -21.371 1.570 31.231 1.00 94.25 82 ASN A N 1
ATOM 689 C CA . ASN A 1 82 ? -21.300 1.063 32.599 1.00 94.25 82 ASN A CA 1
ATOM 690 C C . ASN A 1 82 ? -21.182 2.193 33.638 1.00 94.25 82 ASN A C 1
ATOM 692 O O . ASN A 1 82 ? -21.675 2.024 34.751 1.00 94.25 82 ASN A O 1
ATOM 696 N N . LEU A 1 83 ? -20.597 3.346 33.287 1.00 90.44 83 LEU A N 1
ATOM 697 C CA . LEU A 1 83 ? -20.546 4.521 34.168 1.00 90.44 83 LEU A CA 1
ATOM 698 C C . LEU A 1 83 ? -21.937 5.108 34.427 1.00 90.44 83 LEU A C 1
ATOM 700 O O . LEU A 1 83 ? -22.189 5.586 35.530 1.00 90.44 83 LEU A O 1
ATOM 704 N N . CYS A 1 84 ? -22.864 5.001 33.469 1.00 87.81 84 CYS A N 1
ATOM 705 C CA . CYS A 1 84 ? -24.247 5.449 33.647 1.00 87.81 84 CYS A CA 1
ATOM 706 C C . CYS A 1 84 ? -24.953 4.749 34.819 1.00 87.81 84 CYS A C 1
ATOM 708 O O . CYS A 1 84 ? -25.840 5.337 35.422 1.00 87.81 84 CYS A O 1
ATOM 710 N N . LYS A 1 85 ? -24.539 3.531 35.204 1.00 88.50 85 LYS A N 1
ATOM 711 C CA . LYS A 1 85 ? -25.083 2.854 36.397 1.00 88.50 85 LYS A CA 1
ATOM 712 C C . LYS A 1 85 ? -24.753 3.576 37.701 1.00 88.50 85 LYS A C 1
ATOM 714 O O . LYS A 1 85 ? -25.474 3.419 38.678 1.00 88.50 85 LYS A O 1
ATOM 719 N N . TYR A 1 86 ? -23.647 4.312 37.724 1.00 88.25 86 TYR A N 1
ATOM 720 C CA . TYR A 1 86 ? -23.201 5.077 38.885 1.00 88.25 86 TYR A CA 1
ATOM 721 C C . TYR A 1 86 ? -23.661 6.537 38.829 1.00 88.25 86 TYR A C 1
ATOM 723 O O . TYR A 1 86 ? -23.378 7.299 39.749 1.00 88.25 86 TYR A O 1
ATOM 731 N N . TYR A 1 87 ? -24.339 6.943 37.755 1.00 89.12 87 TYR A N 1
ATOM 732 C CA . TYR A 1 87 ? -24.865 8.290 37.622 1.00 89.12 87 TYR A CA 1
ATOM 733 C C . TYR A 1 87 ? -26.149 8.439 38.442 1.00 89.12 87 TYR A C 1
ATOM 735 O O . TYR A 1 87 ? -27.153 7.789 38.158 1.00 89.12 87 TYR A O 1
ATOM 743 N N . ASP A 1 88 ? -26.112 9.317 39.444 1.00 87.81 88 ASP A N 1
ATOM 744 C CA . ASP A 1 88 ? -27.292 9.741 40.194 1.00 87.81 88 ASP A CA 1
ATOM 745 C C . ASP A 1 88 ? -27.671 11.178 39.791 1.00 87.81 88 ASP A C 1
ATOM 747 O O . ASP A 1 88 ? -26.976 12.127 40.175 1.00 87.81 88 ASP A O 1
ATOM 751 N N . PRO A 1 89 ? -28.764 11.381 39.032 1.00 86.56 89 PRO A N 1
ATOM 752 C CA . PRO A 1 89 ? -29.182 12.715 38.613 1.00 86.56 89 PRO A CA 1
ATOM 753 C C . PRO A 1 89 ? -29.673 13.574 39.783 1.00 86.56 89 PRO A C 1
ATOM 755 O O . PRO A 1 89 ? -29.638 14.801 39.703 1.00 86.56 89 PRO A O 1
ATOM 758 N N . VAL A 1 90 ? -30.112 12.966 40.890 1.00 83.56 90 VAL A N 1
ATOM 759 C CA . VAL A 1 90 ? -30.642 13.696 42.048 1.00 83.56 90 VAL A CA 1
ATOM 760 C C . VAL A 1 90 ? -29.528 14.422 42.797 1.00 83.56 90 VAL A C 1
ATOM 762 O O . VAL A 1 90 ? -29.764 15.507 43.332 1.00 83.56 90 VAL A O 1
ATOM 765 N N . ALA A 1 91 ? -28.306 13.884 42.772 1.00 86.25 91 ALA A N 1
ATOM 766 C CA . ALA A 1 91 ? -27.128 14.512 43.365 1.00 86.25 91 ALA A CA 1
ATOM 767 C C . ALA A 1 91 ? -26.768 15.868 42.722 1.00 86.25 91 ALA A C 1
ATOM 769 O O . ALA A 1 91 ? -26.088 16.681 43.343 1.00 86.25 91 ALA A O 1
ATOM 770 N N . LEU A 1 92 ? -27.242 16.138 41.500 1.00 84.25 92 LEU A N 1
ATOM 771 C CA . LEU A 1 92 ? -27.019 17.407 40.797 1.00 84.25 92 LEU A CA 1
ATOM 772 C C . LEU A 1 92 ? -28.010 18.508 41.201 1.00 84.25 92 LEU A C 1
ATOM 774 O O . LEU A 1 92 ? -27.825 19.673 40.845 1.00 84.25 92 LEU A O 1
ATOM 778 N N . ARG A 1 93 ? -29.072 18.162 41.932 1.00 85.75 93 ARG A N 1
ATOM 779 C CA . ARG A 1 93 ? -30.093 19.110 42.377 1.00 85.75 93 ARG A CA 1
ATOM 780 C C . ARG A 1 93 ? -29.561 19.964 43.525 1.00 85.75 93 ARG A C 1
ATOM 782 O O . ARG A 1 93 ? -29.142 19.435 44.554 1.00 85.75 93 ARG A O 1
ATOM 789 N N . LEU A 1 94 ? -29.663 21.287 43.402 1.00 86.25 94 LEU A N 1
ATOM 790 C CA . LEU A 1 94 ? -29.376 22.174 44.527 1.00 86.25 94 LEU A CA 1
ATOM 791 C C . LEU A 1 94 ? -30.432 22.000 45.637 1.00 86.25 94 LEU A C 1
ATOM 793 O O . LEU A 1 94 ? -31.606 21.726 45.354 1.00 86.25 94 LEU A O 1
ATOM 797 N N . PRO A 1 95 ? -30.058 22.187 46.916 1.00 88.81 95 PRO A N 1
ATOM 798 C CA . PRO A 1 95 ? -31.013 22.156 48.017 1.00 88.81 95 PRO A CA 1
ATOM 799 C C . PRO A 1 95 ? -32.194 23.105 47.763 1.00 88.81 95 PRO A C 1
ATOM 801 O O . PRO A 1 95 ? -32.010 24.226 47.299 1.00 88.81 95 PRO A O 1
ATOM 804 N N . PHE A 1 96 ? -33.411 22.645 48.070 1.00 86.88 96 PHE A N 1
ATOM 805 C CA . PHE A 1 96 ? -34.677 23.386 47.904 1.00 86.88 96 PHE A CA 1
ATOM 806 C C . PHE A 1 96 ? -35.080 23.790 46.473 1.00 86.88 96 PHE A C 1
ATOM 808 O O . PHE A 1 96 ? -36.106 24.444 46.307 1.00 86.88 96 PHE A O 1
ATOM 815 N N . GLN A 1 97 ? -34.347 23.365 45.440 1.00 86.38 97 GLN A N 1
ATOM 816 C CA . GLN A 1 97 ? -34.751 23.541 44.040 1.00 86.38 97 GLN A CA 1
ATOM 817 C C . GLN A 1 97 ? -35.315 22.237 43.450 1.00 86.38 97 GLN A C 1
ATOM 819 O O . GLN A 1 97 ? -34.919 21.154 43.903 1.00 86.38 97 GLN A O 1
ATOM 824 N N . PRO A 1 98 ? -36.251 22.309 42.478 1.00 85.00 98 PRO A N 1
ATOM 825 C CA . PRO A 1 98 ? -36.720 21.133 41.749 1.00 85.00 98 PRO A CA 1
ATOM 826 C C . PRO A 1 98 ? -35.595 20.547 40.885 1.00 85.00 98 PRO A C 1
ATOM 828 O O . PRO A 1 98 ? -34.670 21.254 40.488 1.00 85.00 98 PRO A O 1
ATOM 831 N N . LEU A 1 99 ? -35.662 19.243 40.610 1.00 81.56 99 LEU A N 1
ATOM 832 C CA . LEU A 1 99 ? -34.733 18.597 39.683 1.00 81.56 99 LEU A CA 1
ATOM 833 C C . LEU A 1 99 ? -35.076 19.018 38.249 1.00 81.56 99 LEU A C 1
ATOM 835 O O . LEU A 1 99 ? -36.234 18.934 37.852 1.00 81.56 99 LEU A O 1
ATOM 839 N N . ASP A 1 100 ? -34.070 19.452 37.496 1.00 83.12 100 ASP A N 1
ATOM 840 C CA . ASP A 1 100 ? -34.212 19.807 36.085 1.00 83.12 100 ASP A CA 1
ATOM 841 C C . ASP A 1 100 ? -34.287 18.532 35.222 1.00 83.12 100 ASP A C 1
ATOM 843 O O . ASP A 1 100 ? -33.442 17.636 35.335 1.00 83.12 100 ASP A O 1
ATOM 847 N N . ASP A 1 101 ? -35.305 18.451 34.359 1.00 81.88 101 ASP A N 1
ATOM 848 C CA . ASP A 1 101 ? -35.562 17.305 33.479 1.00 81.88 101 ASP A CA 1
ATOM 849 C C . ASP A 1 101 ? -34.429 17.066 32.471 1.00 81.88 101 ASP A C 1
ATOM 851 O O . ASP A 1 101 ? -34.278 15.953 31.973 1.00 81.88 101 ASP A O 1
ATOM 855 N N . LYS A 1 102 ? -33.565 18.061 32.233 1.00 82.06 102 LYS A N 1
ATOM 856 C CA . LYS A 1 102 ? -32.367 17.929 31.390 1.00 82.06 102 LYS A CA 1
ATOM 857 C C . LYS A 1 102 ? -31.395 16.834 31.852 1.00 82.06 102 LYS A C 1
ATOM 859 O O . LYS A 1 102 ? -30.659 16.291 31.032 1.00 82.06 102 LYS A O 1
ATOM 864 N N . TYR A 1 103 ? -31.344 16.545 33.151 1.00 80.06 103 TYR A N 1
ATOM 865 C CA . TYR A 1 103 ? -30.371 15.612 33.736 1.00 80.06 103 TYR A CA 1
ATOM 866 C C . TYR A 1 103 ? -30.943 14.211 33.957 1.00 80.06 103 TYR A C 1
ATOM 868 O O . TYR A 1 103 ? -30.251 13.331 34.459 1.00 80.06 103 TYR A O 1
ATOM 876 N N . ARG A 1 104 ? -32.202 13.979 33.581 1.00 67.44 104 ARG A N 1
ATOM 877 C CA . ARG A 1 104 ? -32.805 12.648 33.592 1.00 67.44 104 ARG A CA 1
ATOM 878 C C . ARG A 1 104 ? -32.377 11.937 32.306 1.00 67.44 104 ARG A C 1
ATOM 880 O O . ARG A 1 104 ? -32.894 12.249 31.238 1.00 67.44 104 ARG A O 1
ATOM 887 N N . LEU A 1 105 ? -31.372 11.061 32.421 1.00 60.38 105 LEU A N 1
ATOM 888 C CA . LEU A 1 105 ? -31.045 10.072 31.384 1.00 60.38 105 LEU A CA 1
ATOM 889 C C . LEU A 1 105 ? -32.249 9.164 31.111 1.00 60.38 105 LEU A C 1
ATOM 891 O O . LEU A 1 105 ? -32.931 8.793 32.095 1.00 60.38 105 LEU A O 1
#

Sequence (105 aa):
ICRRCFRGLFKSIKGPSITHSVLFGICGGLVYYGSYYFYRFLKITYFDTQHVSNESRRRYMEKQMLFYNDFGYDLSMKYIGNLCKYYDPVALRLPFQPLDDKYRL

pLDDT: mean 87.03, std 12.86, range [50.5, 98.25]

Organism: Plasmodium falciparum (isolate Camp / Malaysia) (NCBI:txid5835)

Foldseek 3Di:
DPPVVVVVVCCLCPNPDPNNVVVVVVVVVVVVVVVVVVVVVCCVVPPDPPVVVVVVVVVVVVVVVVVVVVVVVVVVVVVVVVVVVVDDQVVVDDPPDDRDPVSVD

Secondary structure (DSSP, 8-state):
--SHHHHHHHHHHHSS-HHHHHHHHHHHHHHHHHHHHHHHHHHHHHS-HHHHHHHHHHHHHHHHHHHHHHHHHHHHHHHHHHHGGG--GGGGSPTTSPPPGGG--

Radius of gyration: 38.78 Å; chains: 1; bounding box: 70×40×100 Å